Protein AF-A0A3E2C9V5-F1 (afdb_monomer_lite)

Organism: Gardnerella vaginalis (NCBI:txid2702)

Structure (mmCIF, N/CA/C/O backbone):
data_AF-A0A3E2C9V5-F1
#
_entry.id   AF-A0A3E2C9V5-F1
#
loop_
_atom_site.group_PDB
_atom_site.id
_atom_site.type_symbol
_atom_site.label_atom_id
_atom_site.label_alt_id
_atom_site.label_comp_id
_atom_site.label_asym_id
_atom_site.label_entity_id
_atom_site.label_seq_id
_atom_site.pdbx_PDB_ins_code
_atom_site.Cartn_x
_atom_site.Cartn_y
_atom_site.Cartn_z
_atom_site.occupancy
_atom_site.B_iso_or_equiv
_atom_site.auth_seq_id
_atom_site.auth_comp_id
_atom_site.auth_asym_id
_atom_site.auth_atom_id
_atom_site.pdbx_PDB_model_num
ATOM 1 N N . MET A 1 1 ? 9.049 9.996 -10.613 1.00 67.88 1 MET A N 1
ATOM 2 C CA . MET A 1 1 ? 7.840 9.375 -11.226 1.00 67.88 1 MET A CA 1
ATOM 3 C C . MET A 1 1 ? 6.584 9.478 -10.349 1.00 67.88 1 MET A C 1
ATOM 5 O O . MET A 1 1 ? 5.517 9.674 -10.907 1.00 67.88 1 MET A O 1
ATOM 9 N N . PHE A 1 2 ? 6.672 9.440 -9.010 1.00 81.38 2 PHE A N 1
ATOM 10 C CA . PHE A 1 2 ? 5.493 9.531 -8.120 1.00 81.38 2 PHE A CA 1
ATOM 11 C C . PHE A 1 2 ? 5.411 10.819 -7.284 1.00 81.38 2 PHE A C 1
ATOM 13 O O . PHE A 1 2 ? 4.806 10.838 -6.221 1.00 81.38 2 PHE A O 1
ATOM 20 N N . GLU A 1 3 ? 6.018 11.910 -7.745 1.00 83.75 3 GLU A N 1
ATOM 21 C CA . GLU A 1 3 ? 6.111 13.176 -6.990 1.00 83.75 3 GLU A CA 1
ATOM 22 C C . GLU A 1 3 ? 4.758 13.856 -6.738 1.00 83.75 3 GLU A C 1
ATOM 24 O O . GLU A 1 3 ? 4.647 14.690 -5.850 1.00 83.75 3 GLU A O 1
ATOM 29 N N . ARG A 1 4 ? 3.716 13.480 -7.491 1.00 92.62 4 ARG A N 1
ATOM 30 C CA . ARG A 1 4 ? 2.339 13.967 -7.294 1.00 92.62 4 ARG A CA 1
ATOM 31 C C . ARG A 1 4 ? 1.517 13.114 -6.326 1.00 92.62 4 ARG A C 1
ATOM 33 O O . ARG A 1 4 ? 0.357 13.428 -6.079 1.00 92.62 4 ARG A O 1
ATOM 40 N N . PHE A 1 5 ? 2.077 12.021 -5.817 1.00 93.50 5 PHE A N 1
ATOM 41 C CA . PHE A 1 5 ? 1.415 11.167 -4.841 1.00 93.50 5 PHE A CA 1
ATOM 42 C C . PHE A 1 5 ? 1.765 11.592 -3.424 1.00 93.50 5 PHE A C 1
ATOM 44 O O . PHE A 1 5 ? 2.864 12.071 -3.147 1.00 93.50 5 PHE A O 1
ATOM 51 N N . THR A 1 6 ? 0.828 11.356 -2.509 1.00 94.31 6 THR A N 1
ATOM 52 C CA . THR A 1 6 ? 1.101 11.485 -1.079 1.00 94.31 6 THR A CA 1
ATOM 53 C C . THR A 1 6 ? 2.217 10.527 -0.668 1.00 94.31 6 THR A C 1
ATOM 55 O O . THR A 1 6 ? 2.443 9.496 -1.306 1.00 94.31 6 THR A O 1
ATOM 58 N N . ASP A 1 7 ? 2.898 10.829 0.433 1.00 93.50 7 ASP A N 1
ATOM 59 C CA . ASP A 1 7 ? 3.976 9.980 0.959 1.00 93.50 7 ASP A CA 1
ATOM 60 C C . ASP A 1 7 ? 3.508 8.544 1.213 1.00 93.50 7 ASP A C 1
ATOM 62 O O . ASP A 1 7 ? 4.223 7.586 0.919 1.00 93.50 7 ASP A O 1
ATOM 66 N N . ARG A 1 8 ? 2.262 8.389 1.676 1.00 93.69 8 ARG A N 1
ATOM 67 C CA . ARG A 1 8 ? 1.617 7.085 1.866 1.00 93.69 8 ARG A CA 1
ATOM 68 C C . ARG A 1 8 ? 1.391 6.353 0.548 1.00 93.69 8 ARG A C 1
ATOM 70 O O . ARG A 1 8 ? 1.766 5.195 0.427 1.00 93.69 8 ARG A O 1
ATOM 77 N N . ALA A 1 9 ? 0.858 7.029 -0.469 1.00 95.19 9 ALA A N 1
ATOM 78 C CA . ALA A 1 9 ? 0.674 6.418 -1.784 1.00 95.19 9 ALA A CA 1
ATOM 79 C C . ALA A 1 9 ? 2.017 6.025 -2.427 1.00 95.19 9 ALA A C 1
ATOM 81 O O . ALA A 1 9 ? 2.111 4.970 -3.049 1.00 95.19 9 ALA A O 1
ATOM 82 N N . ARG A 1 10 ? 3.087 6.804 -2.217 1.00 95.62 10 ARG A N 1
ATOM 83 C CA . ARG A 1 10 ? 4.443 6.402 -2.629 1.00 95.62 10 ARG A CA 1
ATOM 84 C C . ARG A 1 10 ? 4.920 5.147 -1.895 1.00 95.62 10 ARG A C 1
ATOM 86 O O . ARG A 1 10 ? 5.470 4.256 -2.536 1.00 95.62 10 ARG A O 1
ATOM 93 N N . ARG A 1 11 ? 4.677 5.049 -0.583 1.00 95.56 11 ARG A N 1
ATOM 94 C CA . ARG A 1 11 ? 5.012 3.865 0.226 1.00 95.56 11 ARG A CA 1
ATOM 95 C C . ARG A 1 11 ? 4.290 2.608 -0.265 1.00 95.56 11 ARG A C 1
ATOM 97 O O . ARG A 1 11 ? 4.931 1.572 -0.380 1.00 95.56 11 ARG A O 1
ATOM 104 N N . VAL A 1 12 ? 3.011 2.708 -0.630 1.00 97.00 12 VAL A N 1
ATOM 105 C CA . VAL A 1 12 ? 2.236 1.592 -1.207 1.00 97.00 12 VAL A CA 1
ATOM 106 C C . VAL A 1 12 ? 2.903 1.029 -2.462 1.00 97.00 12 VAL A C 1
ATOM 108 O O . VAL A 1 12 ? 2.987 -0.185 -2.606 1.00 97.00 12 VAL A O 1
ATOM 111 N N . ILE A 1 13 ? 3.419 1.882 -3.354 1.00 96.81 13 ILE A N 1
ATOM 112 C CA . ILE A 1 13 ? 4.109 1.410 -4.565 1.00 96.81 13 ILE A CA 1
ATOM 113 C C . ILE A 1 13 ? 5.408 0.671 -4.224 1.00 96.81 13 ILE A C 1
ATOM 115 O O . ILE A 1 13 ? 5.711 -0.346 -4.844 1.00 96.81 13 ILE A O 1
ATOM 119 N N . VAL A 1 14 ? 6.160 1.147 -3.227 1.00 97.06 14 VAL A N 1
ATOM 120 C CA . VAL A 1 14 ? 7.367 0.452 -2.748 1.00 97.06 14 VAL A CA 1
ATOM 121 C C . VAL A 1 14 ? 7.004 -0.921 -2.181 1.00 97.06 14 VAL A C 1
ATOM 123 O O . VAL A 1 14 ? 7.625 -1.911 -2.552 1.00 97.06 14 VAL A O 1
ATOM 126 N N . LEU A 1 15 ? 5.955 -0.999 -1.358 1.00 97.81 15 LEU A N 1
ATOM 127 C CA . LEU A 1 15 ? 5.467 -2.266 -0.810 1.00 97.81 15 LEU A CA 1
ATOM 128 C C . LEU A 1 15 ? 4.993 -3.214 -1.922 1.00 97.81 15 LEU A C 1
ATOM 130 O O . LEU A 1 15 ? 5.375 -4.375 -1.937 1.00 97.81 15 LEU A O 1
ATOM 134 N N . ALA A 1 16 ? 4.249 -2.719 -2.911 1.00 98.12 16 ALA A N 1
ATOM 135 C CA . ALA A 1 16 ? 3.820 -3.520 -4.057 1.00 98.12 16 ALA A CA 1
ATOM 136 C C . ALA A 1 16 ? 5.003 -4.069 -4.877 1.00 98.12 16 ALA A C 1
ATOM 138 O O . ALA A 1 16 ? 4.968 -5.200 -5.357 1.00 98.12 16 ALA A O 1
ATOM 139 N N . GLN A 1 17 ? 6.078 -3.290 -5.021 1.00 98.06 17 GLN A N 1
ATOM 140 C CA . GLN A 1 17 ? 7.311 -3.748 -5.660 1.00 98.06 17 GLN A CA 1
ATOM 141 C C . GLN A 1 17 ? 7.987 -4.871 -4.855 1.00 98.06 17 GLN A C 1
ATOM 143 O O . GLN A 1 17 ? 8.503 -5.815 -5.458 1.00 98.06 17 GLN A O 1
ATOM 148 N N . GLU A 1 18 ? 7.993 -4.781 -3.519 1.00 98.12 18 GLU A N 1
ATOM 149 C CA . GLU A 1 18 ? 8.491 -5.846 -2.636 1.00 98.12 18 GLU A CA 1
ATOM 150 C C . GLU A 1 18 ? 7.673 -7.130 -2.791 1.00 98.12 18 GLU A C 1
ATOM 152 O O . GLU A 1 18 ? 8.263 -8.200 -2.929 1.00 98.12 18 GLU A O 1
ATOM 157 N N . GLU A 1 19 ? 6.342 -7.028 -2.843 1.00 97.88 19 GLU A N 1
ATOM 158 C CA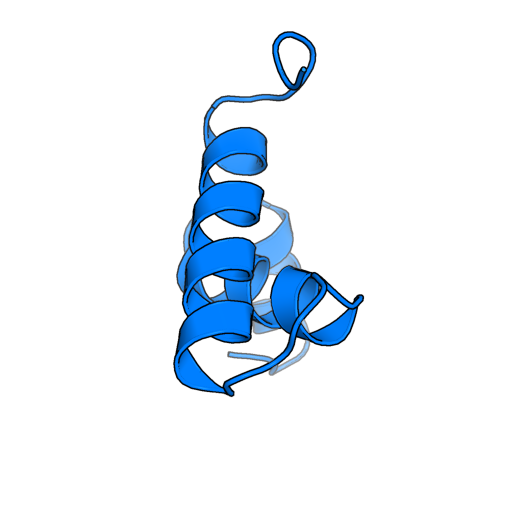 . GLU A 1 19 ? 5.451 -8.178 -3.043 1.00 97.88 19 GLU A CA 1
ATOM 159 C C . GLU A 1 19 ? 5.692 -8.858 -4.391 1.00 97.88 19 GLU A C 1
ATOM 161 O O . GLU A 1 19 ? 5.896 -10.070 -4.445 1.00 97.88 19 GLU A O 1
ATOM 166 N N . ALA A 1 20 ? 5.767 -8.084 -5.480 1.00 98.44 20 ALA A N 1
ATOM 167 C CA . ALA A 1 20 ? 6.077 -8.629 -6.802 1.00 98.44 20 ALA A CA 1
ATOM 168 C C . ALA A 1 20 ? 7.430 -9.356 -6.809 1.00 98.44 20 ALA A C 1
ATOM 170 O O . ALA A 1 20 ? 7.553 -10.450 -7.359 1.00 98.44 20 ALA A O 1
ATOM 171 N N . ARG A 1 21 ? 8.443 -8.790 -6.139 1.00 98.06 21 ARG A N 1
ATOM 172 C CA . ARG A 1 21 ? 9.766 -9.414 -6.019 1.00 98.06 21 ARG A CA 1
ATOM 173 C C . ARG A 1 21 ? 9.730 -10.694 -5.180 1.00 98.06 21 ARG A C 1
ATOM 175 O O . ARG A 1 21 ? 10.381 -11.665 -5.555 1.00 98.06 21 ARG A O 1
ATOM 182 N N . SER A 1 22 ? 8.997 -10.689 -4.069 1.00 97.31 22 SER A N 1
ATOM 183 C CA . SER A 1 22 ? 8.813 -11.847 -3.185 1.00 97.31 22 SER A CA 1
ATOM 184 C C . SER A 1 22 ? 8.163 -13.019 -3.927 1.00 97.31 22 SER A C 1
ATOM 186 O O . SER A 1 22 ? 8.614 -14.157 -3.816 1.00 97.31 22 SER A O 1
ATOM 188 N N . LEU A 1 23 ? 7.172 -12.719 -4.771 1.00 97.31 23 LEU A N 1
ATOM 189 C CA . LEU A 1 23 ? 6.456 -13.687 -5.605 1.00 97.31 23 LEU A CA 1
ATOM 190 C C . LEU A 1 23 ? 7.170 -14.019 -6.927 1.00 97.31 23 LEU A C 1
ATOM 192 O O . LEU A 1 23 ? 6.638 -14.772 -7.73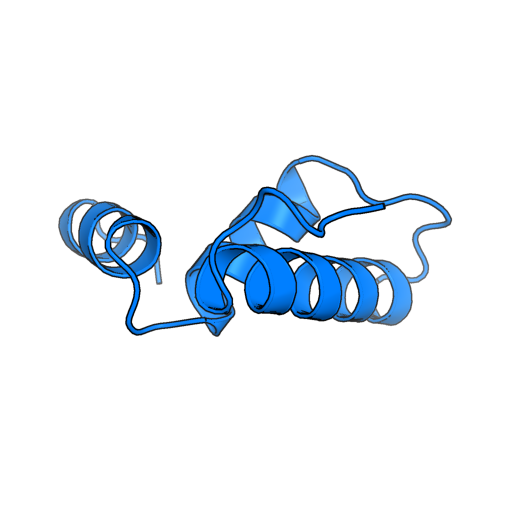7 1.00 97.31 23 LEU A O 1
ATOM 196 N N . GLN A 1 24 ? 8.372 -13.476 -7.159 1.00 97.56 24 GLN A N 1
ATOM 197 C CA . GLN A 1 24 ? 9.147 -13.664 -8.393 1.00 97.56 24 GLN A CA 1
ATOM 198 C C . GLN A 1 24 ? 8.394 -13.238 -9.669 1.00 97.56 24 GLN A C 1
ATOM 200 O O . GLN A 1 24 ? 8.612 -13.776 -10.756 1.00 97.56 24 GLN A O 1
ATOM 205 N N . HIS A 1 25 ? 7.522 -12.239 -9.553 1.00 98.25 25 HIS A N 1
ATOM 206 C CA . HIS A 1 25 ? 6.827 -11.628 -10.676 1.00 98.25 25 HIS A CA 1
ATOM 207 C C . HIS A 1 25 ? 7.670 -10.509 -11.299 1.00 98.25 25 HIS A C 1
ATOM 209 O O . HIS A 1 25 ? 8.245 -9.662 -10.616 1.00 98.25 25 HIS A O 1
ATOM 215 N N . ASN A 1 26 ? 7.706 -10.472 -12.632 1.00 96.56 26 ASN A N 1
ATOM 216 C CA . ASN A 1 26 ? 8.514 -9.507 -13.389 1.00 96.56 26 ASN A CA 1
ATOM 217 C C . ASN A 1 26 ? 7.833 -8.138 -13.573 1.00 96.56 26 ASN A C 1
ATOM 219 O O . ASN A 1 26 ? 8.397 -7.250 -14.208 1.00 96.56 26 ASN A O 1
ATOM 223 N N . TYR A 1 27 ? 6.615 -7.963 -13.057 1.00 97.19 27 TYR A N 1
ATOM 224 C CA . TYR A 1 27 ? 5.852 -6.721 -13.142 1.00 97.19 27 TYR A CA 1
ATOM 225 C C . TYR A 1 27 ? 4.971 -6.535 -11.903 1.00 97.19 27 TYR A C 1
ATOM 227 O O . TYR A 1 27 ? 4.609 -7.494 -11.224 1.00 97.19 27 TYR A O 1
ATOM 235 N N . ILE A 1 28 ? 4.591 -5.286 -11.632 1.00 97.94 28 ILE A N 1
ATOM 236 C CA . ILE A 1 28 ? 3.629 -4.953 -10.578 1.00 97.94 28 ILE A CA 1
ATOM 237 C C . ILE A 1 28 ? 2.214 -5.037 -11.164 1.00 97.94 28 ILE A C 1
ATOM 239 O O . ILE A 1 28 ? 1.742 -4.105 -11.812 1.00 97.94 28 ILE A O 1
ATOM 243 N N . GLY A 1 29 ? 1.549 -6.172 -10.958 1.00 97.56 29 GLY A N 1
ATOM 244 C CA . GLY A 1 29 ? 0.105 -6.330 -11.168 1.00 97.56 29 GLY A CA 1
ATOM 245 C C . GLY A 1 29 ? -0.759 -5.657 -10.090 1.00 97.56 29 GLY A C 1
ATOM 246 O O . GLY A 1 29 ? -0.260 -5.217 -9.050 1.00 97.56 29 GLY A O 1
ATOM 247 N N . THR A 1 30 ? -2.072 -5.591 -10.326 1.00 97.81 30 THR A N 1
ATOM 248 C CA . THR A 1 30 ? -3.060 -5.003 -9.399 1.00 97.81 30 THR A CA 1
ATOM 249 C C . THR A 1 30 ? -3.101 -5.696 -8.038 1.00 97.81 30 THR A C 1
ATOM 251 O O . THR A 1 30 ? -3.347 -5.055 -7.020 1.00 97.81 30 THR A O 1
ATOM 254 N N . GLU A 1 31 ? -2.815 -6.991 -8.014 1.00 97.31 31 GLU A N 1
ATOM 255 C CA . GLU A 1 31 ? -2.716 -7.831 -6.827 1.00 97.31 31 GLU A CA 1
ATOM 256 C C . GLU A 1 31 ? -1.615 -7.350 -5.874 1.00 97.31 31 GLU A C 1
ATOM 258 O O . GLU A 1 31 ? -1.839 -7.253 -4.672 1.00 97.31 31 GLU A O 1
ATOM 263 N N . HIS A 1 32 ? -0.464 -6.926 -6.398 1.00 98.44 32 HIS A N 1
ATOM 264 C CA . HIS A 1 32 ? 0.620 -6.396 -5.573 1.00 98.44 32 HIS A CA 1
ATOM 265 C C . HIS A 1 32 ? 0.289 -5.012 -5.023 1.00 98.44 32 HIS A C 1
ATOM 267 O O . HIS A 1 32 ? 0.674 -4.685 -3.906 1.00 98.44 32 HIS A O 1
ATOM 273 N N . ILE A 1 33 ? -0.443 -4.197 -5.790 1.00 97.44 33 ILE A N 1
ATOM 274 C CA . ILE A 1 33 ? -0.941 -2.904 -5.306 1.00 97.44 33 ILE A CA 1
ATOM 275 C C . ILE A 1 33 ? -1.906 -3.124 -4.143 1.00 97.44 33 ILE A C 1
ATOM 277 O O . ILE A 1 33 ? -1.789 -2.440 -3.130 1.00 97.44 33 ILE A O 1
ATOM 281 N N . LEU A 1 34 ? -2.818 -4.093 -4.261 1.00 97.06 34 LEU A N 1
ATOM 282 C CA . LEU A 1 34 ? -3.724 -4.460 -3.176 1.00 97.06 34 LEU A CA 1
ATOM 283 C C . LEU A 1 34 ? -2.946 -4.896 -1.927 1.00 97.06 34 LEU A C 1
ATOM 285 O O . LEU A 1 34 ? -3.182 -4.345 -0.855 1.00 97.06 34 LEU A O 1
ATOM 289 N N . LEU A 1 35 ? -1.975 -5.801 -2.068 1.00 96.50 35 LEU A N 1
ATOM 290 C CA . LEU A 1 35 ? -1.117 -6.223 -0.954 1.00 96.50 35 LEU A CA 1
ATOM 291 C C . LEU A 1 35 ? -0.316 -5.053 -0.359 1.00 96.50 35 LEU A C 1
ATOM 293 O O . LEU A 1 35 ? -0.186 -4.946 0.857 1.00 96.50 35 LEU A O 1
ATOM 297 N N . GLY A 1 36 ? 0.163 -4.128 -1.192 1.00 96.88 36 GLY A N 1
ATOM 298 C CA . GLY A 1 36 ? 0.842 -2.915 -0.742 1.00 96.88 36 GLY A CA 1
ATOM 299 C C . GLY A 1 36 ? -0.067 -1.968 0.049 1.00 96.88 36 GLY A C 1
ATOM 300 O O . GLY A 1 36 ? 0.391 -1.340 1.001 1.00 96.88 36 GLY A O 1
ATOM 301 N N . LEU A 1 37 ? -1.353 -1.871 -0.310 1.00 96.94 37 LEU A N 1
ATOM 302 C CA . LEU A 1 37 ? -2.352 -1.094 0.436 1.00 96.94 37 LEU A CA 1
ATOM 303 C C . LEU A 1 37 ? -2.664 -1.734 1.791 1.00 96.94 37 LEU A C 1
ATOM 305 O O . LEU A 1 37 ? -2.784 -1.014 2.779 1.00 96.94 37 LEU A O 1
ATOM 309 N N . ILE A 1 38 ? -2.763 -3.064 1.831 1.00 95.38 38 ILE A N 1
ATOM 310 C CA . ILE A 1 38 ? -2.968 -3.833 3.062 1.00 95.38 38 ILE A CA 1
ATOM 311 C C . ILE A 1 38 ? -1.759 -3.663 3.997 1.00 95.38 38 ILE A C 1
ATOM 313 O O . ILE A 1 38 ? -1.921 -3.232 5.137 1.00 95.38 38 ILE A O 1
ATOM 317 N N . ARG A 1 39 ? -0.531 -3.884 3.498 1.00 95.38 39 ARG A N 1
ATOM 318 C CA . ARG A 1 39 ? 0.712 -3.740 4.284 1.00 95.38 39 ARG A CA 1
ATOM 319 C C . ARG A 1 39 ? 0.995 -2.316 4.759 1.00 95.38 39 ARG A C 1
ATOM 321 O O . ARG A 1 39 ? 1.717 -2.156 5.739 1.00 95.38 39 ARG A O 1
ATOM 328 N N . GLU A 1 40 ? 0.491 -1.281 4.085 1.00 95.31 40 GLU A N 1
ATOM 329 C CA . GLU A 1 40 ? 0.657 0.101 4.559 1.00 95.31 40 GLU A CA 1
ATOM 330 C C . GLU A 1 40 ? -0.135 0.372 5.849 1.00 95.31 40 GLU A C 1
ATOM 332 O O . GLU A 1 40 ? 0.326 1.156 6.676 1.00 95.31 40 GLU A O 1
ATOM 337 N N . GLY A 1 41 ? -1.273 -0.305 6.048 1.00 89.50 41 GLY A N 1
ATOM 338 C CA . GLY A 1 41 ? -1.954 -0.482 7.339 1.00 89.50 41 GLY A CA 1
ATOM 339 C C . GLY A 1 41 ? -2.651 0.739 7.960 1.00 89.50 41 GLY A C 1
ATOM 340 O O . GLY A 1 41 ? -3.591 0.576 8.737 1.00 89.50 41 GLY A O 1
ATOM 341 N N . GLU A 1 42 ? -2.259 1.969 7.627 1.00 88.69 42 GLU A N 1
ATOM 342 C CA . GLU A 1 42 ? -2.716 3.179 8.338 1.00 88.69 42 GLU A CA 1
ATOM 343 C C . GLU A 1 42 ? -3.516 4.168 7.473 1.00 88.69 42 GLU A C 1
ATOM 345 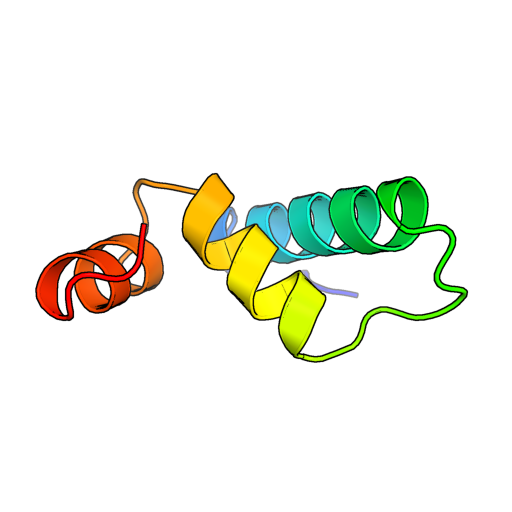O O . GLU A 1 42 ? -4.211 5.063 7.984 1.00 88.69 42 GLU A O 1
ATOM 350 N N . GLY A 1 43 ? -3.410 4.049 6.154 1.00 90.00 43 GLY A N 1
ATOM 351 C CA . GLY A 1 43 ? -4.037 4.914 5.172 1.00 90.00 43 GLY A CA 1
ATOM 352 C C . GLY A 1 43 ? -5.549 4.733 5.069 1.00 90.00 43 GLY A C 1
ATOM 353 O O . GLY A 1 43 ? -6.147 3.784 5.571 1.00 90.00 43 GLY A O 1
ATOM 354 N N . ILE A 1 44 ? -6.196 5.666 4.363 1.00 95.00 44 ILE A N 1
ATOM 355 C CA . ILE A 1 44 ? -7.645 5.603 4.100 1.00 95.00 44 ILE A CA 1
ATOM 356 C C . ILE A 1 44 ? -8.003 4.303 3.368 1.00 95.00 44 ILE A C 1
ATOM 358 O O . ILE A 1 44 ? -9.021 3.693 3.677 1.00 95.00 44 ILE A O 1
ATOM 362 N N . ALA A 1 45 ? -7.149 3.856 2.442 1.00 95.12 45 ALA A N 1
ATOM 363 C CA . ALA A 1 45 ? -7.341 2.598 1.733 1.00 95.12 45 ALA A CA 1
ATOM 364 C C . ALA A 1 45 ? -7.263 1.379 2.664 1.00 95.12 45 ALA A C 1
ATOM 366 O O . ALA A 1 45 ? -8.176 0.564 2.629 1.00 95.12 45 ALA A O 1
ATOM 367 N N . ALA A 1 46 ? -6.254 1.292 3.540 1.00 93.88 46 ALA A N 1
ATOM 368 C CA . ALA A 1 46 ? -6.151 0.216 4.529 1.00 93.88 46 ALA A CA 1
ATOM 369 C C . ALA A 1 46 ? -7.394 0.164 5.435 1.00 93.88 46 ALA A C 1
ATOM 371 O O . ALA A 1 46 ? -8.011 -0.882 5.602 1.00 93.88 46 ALA A O 1
ATOM 372 N N . LYS A 1 47 ? -7.858 1.321 5.926 1.00 94.44 47 LYS A N 1
ATOM 373 C CA . LYS A 1 47 ? -9.098 1.407 6.720 1.00 94.44 47 LYS A CA 1
ATOM 374 C C . LYS A 1 47 ? -10.334 0.954 5.941 1.00 94.44 47 LYS A C 1
ATOM 376 O O . LYS A 1 47 ? -11.202 0.298 6.510 1.00 94.44 47 LYS A O 1
ATOM 381 N N . ALA A 1 48 ? -10.432 1.313 4.662 1.00 96.69 48 ALA A N 1
ATOM 382 C CA . ALA A 1 48 ? -11.541 0.899 3.808 1.00 96.69 48 ALA A CA 1
ATOM 383 C C . ALA A 1 48 ? -11.537 -0.618 3.554 1.00 96.69 48 ALA A C 1
ATOM 385 O O . ALA A 1 48 ? -12.607 -1.224 3.562 1.00 96.69 48 ALA A O 1
ATOM 386 N N . LEU A 1 49 ? -10.359 -1.221 3.370 1.00 96.06 49 LEU A N 1
ATOM 387 C CA . LEU A 1 49 ? -10.182 -2.668 3.219 1.00 96.06 49 LEU A CA 1
ATOM 388 C C . LEU A 1 49 ? -10.547 -3.409 4.514 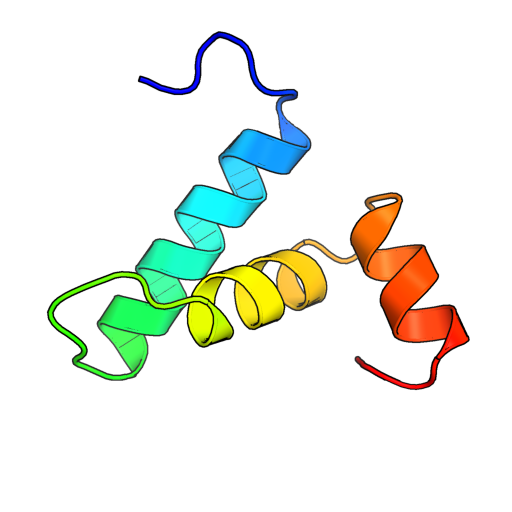1.00 96.06 49 LEU A C 1
ATOM 390 O O . LEU A 1 49 ? -11.404 -4.293 4.479 1.00 96.06 49 LEU A O 1
ATOM 394 N N . ASN A 1 50 ? -10.049 -2.946 5.664 1.00 94.56 50 ASN A N 1
ATOM 395 C CA . ASN A 1 50 ? -10.394 -3.508 6.974 1.00 94.56 50 ASN A CA 1
ATOM 396 C C . ASN A 1 50 ? -11.904 -3.429 7.251 1.00 94.56 50 ASN A C 1
ATOM 398 O O . ASN A 1 50 ? -12.506 -4.383 7.736 1.00 94.56 50 ASN A O 1
ATOM 402 N N . ALA A 1 51 ? -12.561 -2.325 6.875 1.00 96.38 51 ALA A N 1
ATOM 403 C CA . ALA A 1 51 ? -14.015 -2.180 6.998 1.00 96.38 51 ALA A CA 1
ATOM 404 C C . ALA A 1 51 ? -14.815 -3.165 6.119 1.00 96.3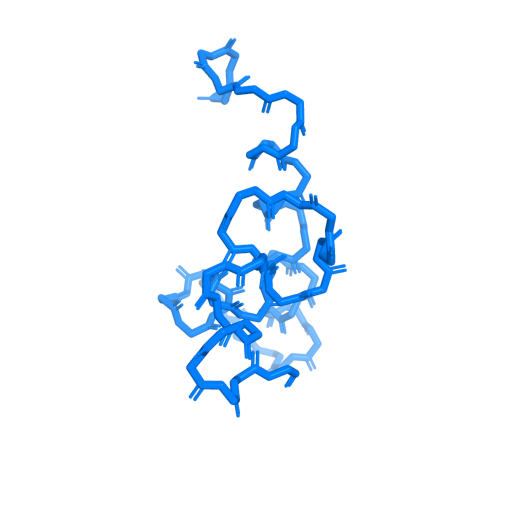8 51 ALA A C 1
ATOM 406 O O . ALA A 1 51 ? -16.027 -3.309 6.294 1.00 96.38 51 ALA A O 1
ATOM 407 N N . LYS A 1 52 ? -14.159 -3.827 5.159 1.00 96.62 52 LYS A N 1
ATOM 408 C CA . LYS A 1 52 ? -14.712 -4.906 4.331 1.00 96.62 52 LYS A CA 1
ATOM 409 C C . LYS A 1 52 ? -14.193 -6.294 4.723 1.00 96.62 52 LYS A C 1
ATOM 411 O O . LYS A 1 52 ? -14.552 -7.253 4.049 1.00 96.62 52 LYS A O 1
ATOM 416 N N . GLY A 1 53 ? -13.420 -6.405 5.805 1.00 94.81 53 GLY A N 1
ATOM 417 C CA . GLY A 1 53 ? -12.845 -7.667 6.278 1.00 94.81 53 GLY A CA 1
ATOM 418 C C . GLY A 1 53 ? -11.672 -8.163 5.432 1.00 94.81 53 GLY A C 1
ATOM 419 O O . GLY A 1 53 ? -11.467 -9.367 5.337 1.00 94.81 53 GLY A O 1
ATOM 420 N N . VAL A 1 54 ? -10.955 -7.249 4.773 1.00 92.69 54 VAL A N 1
ATOM 421 C CA . VAL A 1 54 ? -9.741 -7.548 4.004 1.00 92.69 54 VAL A CA 1
ATOM 422 C C . VAL A 1 54 ? -8.548 -6.964 4.759 1.00 92.69 54 VAL A C 1
ATOM 424 O O . VAL A 1 54 ? -8.469 -5.741 4.877 1.00 92.69 54 VAL A O 1
ATOM 427 N N . GLU A 1 55 ? -7.659 -7.828 5.255 1.00 81.81 55 GLU A N 1
ATOM 428 C CA . GLU A 1 55 ? -6.492 -7.509 6.101 1.00 81.81 55 GLU A CA 1
ATOM 429 C C . GLU A 1 55 ? -5.248 -8.336 5.744 1.00 81.81 55 GLU A C 1
ATOM 431 O O . GLU A 1 55 ? -5.394 -9.350 5.020 1.00 81.81 55 GLU A O 1
#

Sequence (55 aa):
MFERFTDRARRVIVLAQEEARSLQHNYIGTEHILLGLIREGEGIAAKALNAKGVE

Foldseek 3Di:
DCPVDDPLLVQLVVQLVVVCVVVVHPDRDPVSSLVSLCVSCPDPSVVVCVVVVHD

pLDDT: mean 94.63, std 5.24, range [67.88, 98.44]

Radius of gyration: 11.17 Å; chains: 1; bounding box: 24×28×22 Å

Secondary structure (DSSP, 8-state):
--TTS-HHHHHHHHHHHHHHHHTT-SS--HHHHHHHHHHH-SSHHHHHHHTTT--

InterPro domains:
  IPR004176 Clp, repeat (R) N-terminal domain [P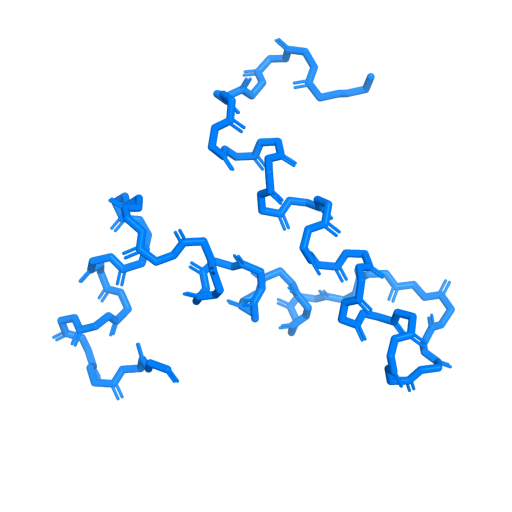F02861] (4-54)
  IPR004176 Clp, repeat (R) N-terminal domain [PS51903] (2-55)
  IPR036628 Clp, N-terminal domain superfamily [G3DSA:1.10.1780.10] (4-55)
  IPR036628 Clp, N-terminal domain superfamily [SSF81923] (3-54)
  IPR044217 ATP-dependent Clp protease ATP-binding subunit CLPT1/2 [PTHR47016] (2-54)